Protein AF-M0CK59-F1 (afdb_monomer_lite)

Structure (mmCIF, N/CA/C/O backbone):
data_AF-M0CK59-F1
#
_entry.id   AF-M0CK59-F1
#
loop_
_atom_site.group_PDB
_atom_site.id
_atom_site.type_symbol
_atom_site.label_atom_id
_atom_site.label_alt_id
_atom_site.label_comp_id
_atom_site.label_asym_id
_atom_site.label_entity_id
_atom_site.label_seq_id
_atom_site.pdbx_PDB_ins_code
_atom_site.Cartn_x
_atom_site.Cartn_y
_atom_site.Cartn_z
_atom_site.occupancy
_atom_site.B_iso_or_equiv
_atom_site.auth_seq_id
_atom_site.auth_comp_id
_atom_site.auth_asym_id
_atom_site.auth_atom_id
_atom_site.pdbx_PDB_model_num
ATOM 1 N N . MET A 1 1 ? -15.761 -12.044 3.722 1.00 75.12 1 MET A N 1
ATOM 2 C CA . MET A 1 1 ? -14.846 -10.914 3.849 1.00 75.12 1 MET A CA 1
ATOM 3 C C . MET A 1 1 ? -13.484 -11.501 4.128 1.00 75.12 1 MET A C 1
ATOM 5 O O . MET A 1 1 ? -13.361 -12.209 5.125 1.00 75.12 1 MET A O 1
ATOM 9 N N . SER A 1 2 ? -12.548 -11.368 3.193 1.00 93.31 2 SER A N 1
ATOM 10 C CA . SER A 1 2 ? -11.149 -11.708 3.443 1.00 93.31 2 SER A CA 1
ATOM 11 C C . SER A 1 2 ? -10.501 -10.640 4.320 1.00 93.31 2 SER A C 1
ATOM 13 O O . SER A 1 2 ? -11.037 -9.544 4.490 1.00 93.31 2 SER A O 1
ATOM 15 N N . ASP A 1 3 ? -9.339 -10.958 4.878 1.00 95.62 3 ASP A N 1
ATOM 16 C CA . ASP A 1 3 ? -8.557 -10.027 5.689 1.00 95.62 3 ASP A CA 1
ATOM 17 C C . ASP A 1 3 ? -8.211 -8.744 4.920 1.00 95.62 3 ASP A C 1
ATOM 19 O O . ASP A 1 3 ? -8.227 -7.654 5.489 1.00 95.62 3 ASP A O 1
ATOM 23 N N . ARG A 1 4 ? -7.968 -8.878 3.613 1.00 95.94 4 ARG A N 1
ATOM 24 C CA . ARG A 1 4 ? -7.772 -7.772 2.672 1.00 95.94 4 ARG A CA 1
ATOM 25 C C . ARG A 1 4 ? -9.009 -6.891 2.556 1.00 95.94 4 ARG A C 1
ATOM 27 O O . ARG A 1 4 ? -8.889 -5.677 2.675 1.00 95.94 4 ARG A O 1
ATOM 34 N N . GLU A 1 5 ? -10.181 -7.487 2.337 1.00 96.06 5 GLU A N 1
ATOM 35 C CA . GLU A 1 5 ? -11.437 -6.732 2.244 1.00 96.06 5 GLU A CA 1
ATOM 36 C C . GLU A 1 5 ? -11.737 -5.988 3.555 1.00 96.06 5 GLU A C 1
ATOM 38 O O . GLU A 1 5 ? -12.138 -4.831 3.514 1.00 96.06 5 GLU A O 1
ATOM 43 N N . ALA A 1 6 ? -11.495 -6.621 4.710 1.00 96.88 6 ALA A N 1
ATOM 44 C CA . ALA A 1 6 ? -11.681 -5.996 6.021 1.00 96.88 6 ALA A CA 1
ATOM 45 C C . ALA A 1 6 ? -10.709 -4.825 6.248 1.00 96.88 6 ALA A C 1
ATOM 47 O O . ALA A 1 6 ? -11.111 -3.763 6.712 1.00 96.88 6 ALA A O 1
ATOM 48 N N . PHE A 1 7 ? -9.434 -4.985 5.879 1.00 97.69 7 PHE A N 1
ATOM 49 C CA . PHE A 1 7 ? -8.448 -3.909 5.977 1.00 97.69 7 PHE A CA 1
ATOM 50 C C . PHE A 1 7 ? -8.817 -2.701 5.104 1.00 97.69 7 PHE A C 1
ATOM 52 O O . PHE A 1 7 ? -8.818 -1.574 5.589 1.00 97.69 7 PHE A O 1
ATOM 59 N N . LEU A 1 8 ? -9.176 -2.924 3.835 1.00 97.25 8 LEU A N 1
ATOM 60 C CA . LEU A 1 8 ? -9.536 -1.845 2.903 1.00 97.25 8 LEU A CA 1
ATOM 61 C C . LEU A 1 8 ? -10.847 -1.136 3.286 1.00 97.25 8 LEU A C 1
ATOM 63 O O . LEU A 1 8 ? -11.059 0.013 2.898 1.00 97.25 8 LEU A O 1
ATOM 67 N N . ALA A 1 9 ? -11.705 -1.803 4.063 1.00 96.81 9 ALA A N 1
ATOM 68 C CA . ALA A 1 9 ? -12.907 -1.228 4.658 1.00 96.81 9 ALA A CA 1
ATOM 69 C C . ALA A 1 9 ? -12.644 -0.435 5.954 1.00 96.81 9 ALA A C 1
ATOM 71 O O . ALA A 1 9 ? -13.566 0.201 6.453 1.00 96.81 9 ALA A O 1
ATOM 72 N N . GLY A 1 10 ? -11.415 -0.447 6.487 1.00 95.25 10 GLY A N 1
ATOM 73 C CA . GLY A 1 10 ? -11.054 0.253 7.727 1.00 95.25 10 GLY A CA 1
ATOM 74 C C . GLY A 1 10 ? -11.277 -0.574 8.996 1.00 95.25 10 GLY A C 1
ATOM 75 O O . GLY A 1 10 ? -10.916 -0.143 10.081 1.00 95.25 10 GLY A O 1
ATOM 76 N N . ASP A 1 11 ? -11.766 -1.813 8.886 1.00 95.75 11 ASP A N 1
ATOM 77 C CA . ASP A 1 11 ? -12.086 -2.664 10.043 1.00 95.75 11 ASP A CA 1
ATOM 78 C C . ASP A 1 11 ? -10.838 -3.204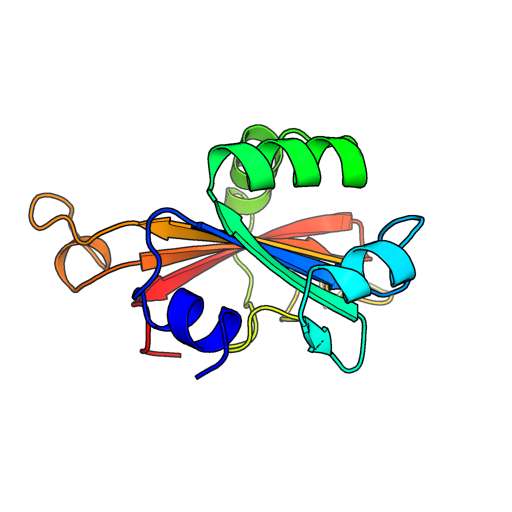 10.781 1.00 95.75 11 ASP A C 1
ATOM 80 O O . ASP A 1 11 ? -10.963 -3.929 11.772 1.00 95.75 11 ASP A O 1
ATOM 84 N N . ARG A 1 12 ? -9.627 -2.907 10.282 1.00 95.56 12 ARG A N 1
ATOM 85 C CA . ARG A 1 12 ? -8.338 -3.405 10.801 1.00 95.56 12 ARG A CA 1
ATOM 86 C C . ARG A 1 12 ? -7.268 -2.295 10.915 1.00 95.56 12 ARG A C 1
ATOM 88 O O . ARG A 1 12 ? -6.216 -2.410 10.284 1.00 95.56 12 ARG A O 1
ATOM 95 N N . PRO A 1 13 ? 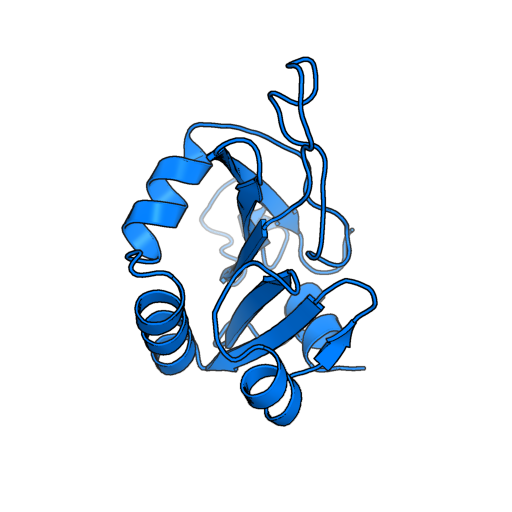-7.492 -1.227 11.710 1.00 93.81 13 PRO A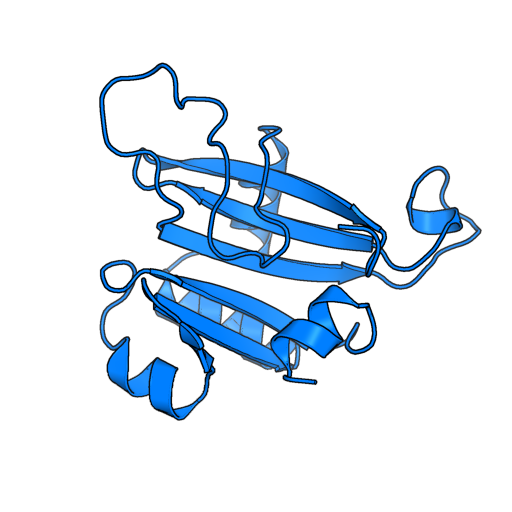 N 1
ATOM 96 C CA . PRO A 1 13 ? -6.580 -0.074 11.807 1.00 93.81 13 PRO A CA 1
ATOM 97 C C . PRO A 1 13 ? -5.223 -0.394 12.455 1.00 93.81 13 PRO A C 1
ATOM 99 O O . PRO A 1 13 ? -4.240 0.319 12.273 1.00 93.81 13 PRO A O 1
ATOM 102 N N . GLU A 1 14 ? -5.154 -1.488 13.208 1.00 95.00 14 GLU A N 1
ATOM 103 C CA . GLU A 1 14 ? -3.953 -1.967 13.902 1.00 95.00 14 GLU A CA 1
ATOM 104 C C . GLU A 1 14 ? -3.049 -2.867 13.041 1.00 95.00 14 GLU A C 1
ATOM 106 O O . GLU A 1 14 ? -1.916 -3.183 13.426 1.00 95.00 14 GLU A O 1
ATOM 111 N N . ASP A 1 15 ? -3.526 -3.257 11.860 1.00 96.75 15 ASP A N 1
ATOM 112 C CA . ASP A 1 15 ? -2.792 -4.080 10.910 1.00 96.75 15 ASP A CA 1
ATOM 113 C C . ASP A 1 15 ? -2.126 -3.238 9.816 1.00 96.75 15 ASP A C 1
ATOM 115 O O . ASP A 1 15 ? -2.419 -2.061 9.602 1.00 96.75 15 ASP A O 1
ATOM 119 N N . VAL A 1 16 ? -1.202 -3.864 9.096 1.00 96.69 16 VAL A N 1
ATOM 120 C CA . VAL A 1 16 ? -0.626 -3.335 7.860 1.00 96.69 16 VAL A CA 1
ATOM 121 C C . VAL A 1 16 ? -0.920 -4.277 6.708 1.00 96.69 16 VAL A C 1
ATOM 123 O O . VAL A 1 16 ? -0.908 -5.502 6.855 1.00 96.69 16 VAL A O 1
ATOM 126 N N . PHE A 1 17 ? -1.140 -3.681 5.545 1.00 97.50 17 PHE A N 1
ATOM 127 C CA . PHE A 1 17 ? -1.327 -4.375 4.286 1.00 97.50 17 PHE A CA 1
ATOM 128 C C . PHE A 1 17 ? -0.022 -4.390 3.499 1.00 97.50 17 PHE A C 1
ATOM 130 O O . PHE A 1 17 ? 0.679 -3.380 3.397 1.00 97.50 17 PHE A O 1
ATOM 137 N N . MET A 1 18 ? 0.287 -5.535 2.902 1.00 96.50 18 MET A N 1
ATOM 138 C CA . MET A 1 18 ? 1.409 -5.691 1.990 1.00 96.50 18 MET A CA 1
ATOM 139 C C . MET A 1 18 ? 0.984 -6.494 0.772 1.00 96.50 18 MET A C 1
ATOM 141 O O . MET A 1 18 ? 0.452 -7.588 0.919 1.00 96.50 18 MET A O 1
ATOM 145 N N . TYR A 1 19 ? 1.295 -5.997 -0.416 1.00 97.00 19 TYR A N 1
ATOM 146 C CA . TYR A 1 19 ? 1.269 -6.777 -1.646 1.00 97.00 19 TYR A CA 1
ATOM 147 C C . TYR A 1 19 ? 2.691 -6.942 -2.169 1.00 97.00 19 TYR A C 1
ATOM 149 O O . TYR A 1 19 ? 3.457 -5.980 -2.179 1.00 97.00 19 TYR A O 1
ATOM 157 N N . PHE A 1 20 ? 3.019 -8.135 -2.650 1.00 96.50 20 PHE A N 1
ATOM 158 C CA . PHE A 1 20 ? 4.260 -8.418 -3.362 1.00 96.50 20 PHE A CA 1
ATOM 159 C C . PHE A 1 20 ? 3.937 -9.100 -4.685 1.00 96.50 20 PHE A C 1
ATOM 161 O O . PHE A 1 20 ? 3.293 -10.153 -4.679 1.00 96.50 20 PHE A O 1
ATOM 168 N N . ALA A 1 21 ? 4.419 -8.534 -5.792 1.00 95.81 21 ALA A N 1
ATOM 169 C CA . ALA A 1 21 ? 4.399 -9.215 -7.078 1.00 95.81 21 ALA A CA 1
ATOM 170 C C . ALA A 1 21 ? 5.273 -10.480 -7.033 1.00 95.81 21 ALA A C 1
ATOM 172 O O . ALA A 1 21 ? 6.193 -10.596 -6.215 1.00 95.81 21 ALA A O 1
ATOM 173 N N . ASP A 1 22 ? 5.004 -11.428 -7.926 1.00 92.50 22 ASP A N 1
ATOM 174 C CA . ASP A 1 22 ? 5.655 -12.745 -7.925 1.00 92.50 22 ASP A CA 1
ATOM 175 C C . ASP A 1 22 ? 7.185 -12.723 -7.987 1.00 92.50 22 ASP A C 1
ATOM 177 O O . ASP A 1 22 ? 7.851 -13.593 -7.421 1.00 92.50 22 ASP A O 1
ATOM 181 N N . ASP A 1 23 ? 7.749 -11.728 -8.659 1.00 88.75 23 ASP A N 1
ATOM 182 C CA . ASP A 1 23 ? 9.188 -11.540 -8.815 1.00 88.75 23 ASP A CA 1
ATOM 183 C C . ASP A 1 23 ? 9.769 -10.478 -7.865 1.00 88.75 23 ASP A C 1
ATOM 185 O O . ASP A 1 23 ? 10.974 -10.207 -7.890 1.00 88.75 23 ASP A O 1
ATOM 189 N N . ALA A 1 24 ? 8.942 -9.890 -6.995 1.00 87.50 24 ALA A N 1
ATOM 190 C CA . ALA A 1 24 ? 9.340 -8.768 -6.158 1.00 87.50 24 ALA A CA 1
ATOM 191 C C . ALA A 1 24 ? 10.346 -9.162 -5.074 1.00 87.50 24 ALA A C 1
ATOM 193 O O . ALA A 1 24 ? 11.267 -8.383 -4.785 1.00 87.50 24 ALA A O 1
ATOM 194 N N . VAL A 1 25 ? 10.160 -10.353 -4.493 1.00 85.00 25 VAL A N 1
ATOM 195 C CA . VAL A 1 25 ? 10.912 -10.889 -3.351 1.00 85.00 25 VAL A CA 1
ATOM 196 C C . VAL A 1 25 ? 11.205 -12.378 -3.528 1.00 85.00 25 VAL A C 1
ATOM 198 O O . VAL A 1 25 ? 10.419 -13.140 -4.090 1.00 85.00 25 VAL A O 1
ATOM 201 N N . SER A 1 26 ? 12.340 -12.831 -2.998 1.00 80.88 26 SER A N 1
ATOM 202 C CA . SER A 1 26 ? 12.630 -14.263 -2.928 1.00 80.88 26 SER A CA 1
ATOM 203 C C . SER A 1 26 ? 11.762 -14.933 -1.860 1.00 80.88 26 SER A C 1
ATOM 205 O O . SER A 1 26 ? 11.778 -14.502 -0.710 1.00 80.88 26 SER A O 1
ATOM 207 N N . GLY A 1 27 ? 11.072 -16.022 -2.210 1.00 80.94 27 GLY A N 1
ATOM 208 C CA . GLY A 1 27 ? 10.263 -16.802 -1.262 1.00 80.94 27 GLY A CA 1
ATOM 209 C C . GLY A 1 27 ? 8.769 -16.471 -1.259 1.00 80.94 27 GLY A C 1
ATOM 210 O O . GLY A 1 27 ? 8.110 -16.683 -0.244 1.00 80.94 27 GLY A O 1
ATOM 211 N N . ILE A 1 28 ? 8.232 -15.998 -2.388 1.00 84.88 28 ILE A N 1
ATOM 212 C CA . ILE A 1 28 ? 6.802 -15.708 -2.559 1.00 84.88 28 ILE A CA 1
ATOM 213 C C . ILE A 1 28 ? 5.891 -16.888 -2.174 1.00 84.88 28 ILE A C 1
ATOM 215 O O . ILE A 1 28 ? 4.846 -16.677 -1.567 1.00 84.88 28 ILE A O 1
ATOM 219 N N . ASP A 1 29 ? 6.320 -18.130 -2.421 1.00 83.56 29 ASP A N 1
ATOM 220 C CA . ASP A 1 29 ? 5.570 -19.334 -2.035 1.00 83.56 29 ASP A CA 1
ATOM 221 C C . ASP A 1 29 ? 5.378 -19.438 -0.514 1.00 83.56 29 ASP A C 1
ATOM 223 O O . ASP A 1 29 ? 4.297 -19.772 -0.043 1.00 83.56 29 ASP A O 1
ATOM 227 N N . ALA A 1 30 ? 6.406 -19.095 0.268 1.00 84.12 30 ALA A N 1
ATOM 228 C CA . ALA A 1 30 ? 6.313 -19.106 1.727 1.00 84.12 30 ALA A CA 1
ATOM 229 C C . ALA A 1 30 ? 5.443 -17.954 2.249 1.00 84.12 30 ALA A C 1
ATOM 231 O O . ALA A 1 30 ? 4.785 -18.093 3.276 1.00 84.12 30 ALA A O 1
ATOM 232 N N . LEU A 1 31 ? 5.417 -16.817 1.545 1.00 84.31 31 LEU A N 1
ATOM 233 C CA . LEU A 1 31 ? 4.496 -15.724 1.858 1.00 84.31 31 LEU A CA 1
ATOM 234 C C . LEU A 1 31 ? 3.048 -16.117 1.552 1.00 84.31 31 LEU A C 1
ATOM 236 O O . LEU A 1 31 ? 2.158 -15.770 2.323 1.00 84.31 31 LEU A O 1
ATOM 240 N N . ALA A 1 32 ? 2.812 -16.874 0.476 1.00 85.44 32 ALA A N 1
ATOM 241 C CA . ALA A 1 32 ? 1.485 -17.358 0.105 1.00 85.44 32 ALA A CA 1
ATOM 242 C C . ALA A 1 32 ? 0.876 -18.297 1.162 1.00 85.44 32 ALA A C 1
ATOM 244 O O . ALA A 1 32 ? -0.340 -18.304 1.326 1.00 85.44 32 ALA A O 1
ATOM 245 N N . ASP A 1 33 ? 1.696 -19.033 1.920 1.00 86.50 33 ASP A N 1
ATOM 246 C CA . ASP A 1 33 ? 1.230 -19.855 3.051 1.00 86.50 33 ASP A CA 1
ATOM 247 C C . ASP A 1 33 ? 0.680 -19.011 4.221 1.00 86.50 33 ASP A C 1
ATOM 249 O O . ASP A 1 33 ? -0.087 -19.509 5.050 1.00 86.50 33 ASP A O 1
ATOM 253 N N . HIS A 1 34 ? 1.071 -17.736 4.299 1.00 85.94 34 HIS A N 1
ATOM 254 C CA . HIS A 1 34 ? 0.697 -16.788 5.352 1.00 85.94 34 HIS A CA 1
ATOM 255 C C . HIS A 1 34 ? -0.190 -15.636 4.854 1.00 85.94 34 HIS A C 1
ATOM 257 O O . HIS A 1 34 ? -0.510 -14.736 5.630 1.00 85.94 34 HIS A O 1
ATOM 263 N N . GLY A 1 35 ? -0.580 -15.657 3.580 1.00 91.25 35 GLY A N 1
ATOM 264 C CA . GLY A 1 35 ? -1.300 -14.577 2.919 1.00 91.25 35 GLY A CA 1
ATOM 265 C C . GLY A 1 35 ? -2.387 -15.071 1.969 1.00 91.25 35 GLY A C 1
ATOM 266 O O . GLY A 1 35 ? -2.697 -16.257 1.873 1.00 91.25 35 GLY A O 1
ATOM 267 N N . GLU A 1 36 ? -2.978 -14.130 1.247 1.00 94.62 36 GLU A N 1
ATOM 268 C CA . GLU A 1 36 ? -3.925 -14.374 0.168 1.00 94.62 36 GLU A CA 1
ATOM 269 C C . GLU A 1 36 ? -3.167 -14.386 -1.166 1.00 94.62 36 GLU A C 1
ATOM 271 O O . GLU A 1 36 ? -2.567 -13.388 -1.570 1.00 94.62 36 GLU A O 1
ATOM 276 N N . ARG A 1 37 ? -3.186 -15.522 -1.872 1.00 94.12 37 ARG A N 1
ATOM 277 C CA . ARG A 1 37 ? -2.650 -15.609 -3.235 1.00 94.12 37 ARG A CA 1
ATOM 278 C C . ARG A 1 37 ? -3.588 -14.886 -4.203 1.00 94.12 37 ARG A C 1
ATOM 280 O O . ARG A 1 37 ? -4.764 -15.239 -4.290 1.00 94.12 37 ARG A O 1
ATOM 287 N N . VAL A 1 38 ? -3.051 -13.937 -4.963 1.00 94.31 38 VAL A N 1
ATOM 288 C CA . VAL A 1 38 ? -3.765 -13.206 -6.021 1.00 94.31 38 VAL A CA 1
ATOM 289 C C . VAL A 1 38 ? -3.186 -13.561 -7.395 1.00 94.31 38 VAL A C 1
ATOM 291 O O . VAL A 1 38 ? -2.309 -14.420 -7.490 1.00 94.31 38 VAL A O 1
ATOM 294 N N . ALA A 1 39 ? -3.718 -12.967 -8.468 1.00 89.25 39 ALA A N 1
ATOM 295 C CA . ALA A 1 39 ? -3.332 -13.316 -9.838 1.00 89.25 39 ALA A CA 1
ATOM 296 C C . ALA A 1 39 ? -1.822 -13.156 -10.083 1.00 89.25 39 ALA A C 1
ATOM 298 O O . ALA A 1 39 ? -1.197 -14.089 -10.584 1.00 89.25 39 ALA A O 1
ATOM 299 N N . ASP A 1 40 ? -1.260 -12.024 -9.654 1.00 91.12 40 ASP A N 1
ATOM 300 C CA . ASP A 1 40 ? 0.109 -11.614 -9.992 1.00 91.12 40 ASP A CA 1
ATOM 301 C C . ASP A 1 40 ? 1.044 -11.531 -8.767 1.00 91.12 40 ASP A C 1
ATOM 303 O O . ASP A 1 40 ? 2.152 -10.998 -8.846 1.00 91.12 40 ASP A O 1
ATOM 307 N N . GLY A 1 41 ? 0.621 -12.077 -7.618 1.00 95.56 41 GLY A N 1
ATOM 308 C CA . GLY A 1 41 ? 1.395 -11.977 -6.383 1.00 95.56 41 GLY A CA 1
ATOM 309 C C . GLY A 1 41 ? 0.711 -12.519 -5.129 1.00 95.56 41 GLY A C 1
ATOM 310 O O . GLY A 1 41 ? -0.154 -13.400 -5.177 1.00 95.56 41 GLY A O 1
ATOM 311 N N . VAL A 1 42 ? 1.116 -11.991 -3.974 1.00 96.31 42 VAL A N 1
ATOM 312 C CA . VAL A 1 42 ? 0.582 -12.348 -2.649 1.00 96.31 42 VAL A CA 1
ATOM 313 C C . VAL A 1 42 ? 0.253 -11.090 -1.862 1.00 96.31 42 VAL A C 1
ATOM 315 O O . VAL A 1 42 ? 1.042 -10.148 -1.833 1.00 96.31 42 VAL A O 1
ATOM 318 N N . VAL A 1 43 ? -0.891 -11.114 -1.184 1.00 96.62 43 VAL A N 1
ATOM 319 C CA . VAL A 1 43 ? -1.311 -10.104 -0.215 1.00 96.62 43 VAL A CA 1
ATOM 320 C C . VAL A 1 43 ? -1.160 -10.646 1.204 1.00 96.62 43 VAL A C 1
ATOM 322 O O . VAL A 1 43 ? -1.556 -11.773 1.485 1.00 96.62 43 VAL A O 1
ATOM 325 N N . LEU A 1 44 ? -0.641 -9.839 2.123 1.00 95.75 44 LEU A N 1
ATOM 326 C CA . LEU A 1 44 ? -0.607 -10.123 3.554 1.00 95.75 44 LEU A CA 1
ATOM 327 C C . LEU A 1 44 ? -1.270 -8.983 4.324 1.00 95.75 44 LEU A C 1
ATOM 329 O O . LEU A 1 44 ? -1.026 -7.812 4.038 1.00 95.75 44 LEU A O 1
ATOM 333 N N . VAL A 1 45 ? -2.058 -9.340 5.335 1.00 96.50 45 VAL A N 1
ATOM 334 C CA . VAL A 1 45 ? -2.608 -8.407 6.324 1.00 96.50 45 VAL A CA 1
ATOM 335 C C . VAL A 1 45 ? -2.238 -8.936 7.698 1.00 96.50 45 VAL A C 1
ATOM 337 O O . VAL A 1 45 ? -2.665 -10.022 8.090 1.00 96.50 45 VAL A O 1
ATOM 340 N N . VAL A 1 46 ? -1.380 -8.206 8.401 1.00 95.19 46 VAL A N 1
ATOM 341 C CA . VAL A 1 46 ? -0.766 -8.665 9.653 1.00 95.19 46 VAL A CA 1
ATOM 342 C C . VAL A 1 46 ? -0.593 -7.509 10.629 1.00 95.19 46 VAL A C 1
ATOM 344 O O . VAL A 1 46 ? -0.521 -6.357 10.209 1.00 95.19 46 VAL A O 1
ATOM 347 N N . GLU A 1 47 ? -0.431 -7.836 11.911 1.00 95.19 47 GLU A N 1
ATOM 348 C CA . GLU A 1 47 ? -0.256 -6.856 12.988 1.00 95.19 47 GLU A CA 1
ATOM 349 C C . GLU A 1 47 ? 0.872 -5.866 12.667 1.00 95.19 47 GLU A C 1
ATOM 351 O O . GLU A 1 47 ? 1.958 -6.272 12.233 1.00 95.19 47 GLU A O 1
ATOM 356 N N . GLY A 1 48 ? 0.636 -4.571 12.897 1.00 91.50 48 GLY A N 1
ATOM 357 C CA . GLY A 1 48 ? 1.479 -3.494 12.381 1.00 91.50 48 GLY A CA 1
ATOM 358 C C . GLY A 1 48 ? 2.973 -3.607 12.700 1.00 91.50 48 GLY A C 1
ATOM 359 O O . GLY A 1 48 ? 3.804 -3.437 11.805 1.00 91.50 48 GLY A O 1
ATOM 360 N N . ASP A 1 49 ? 3.348 -3.938 13.937 1.00 90.44 49 ASP A N 1
ATOM 361 C CA . ASP A 1 49 ? 4.763 -4.063 14.325 1.00 90.44 49 ASP A CA 1
ATOM 362 C C . ASP A 1 49 ? 5.441 -5.280 13.676 1.00 90.44 49 ASP A C 1
ATOM 364 O O . ASP A 1 49 ? 6.577 -5.203 13.183 1.00 90.44 49 ASP A O 1
ATOM 368 N N . SER A 1 50 ? 4.723 -6.404 13.623 1.00 90.19 50 SER A N 1
ATOM 369 C CA . SER A 1 50 ? 5.193 -7.631 12.978 1.00 90.19 50 SER A CA 1
ATOM 370 C C . SER A 1 50 ? 5.304 -7.454 11.461 1.00 90.19 50 SER A C 1
ATO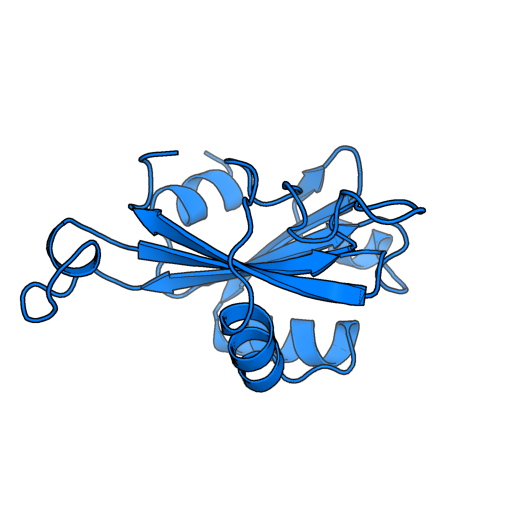M 372 O O . SER A 1 50 ? 6.311 -7.839 10.863 1.00 90.19 50 SER A O 1
ATOM 374 N N . GLY A 1 51 ? 4.318 -6.811 10.836 1.00 90.00 51 GLY A N 1
ATOM 375 C CA . GLY A 1 51 ? 4.287 -6.552 9.400 1.00 90.00 51 GLY A CA 1
ATOM 376 C C . GLY A 1 51 ? 5.356 -5.576 8.935 1.00 90.00 51 GLY A C 1
ATOM 377 O O . GLY A 1 51 ? 6.038 -5.848 7.951 1.00 90.00 51 GLY A O 1
ATOM 378 N N . ARG A 1 52 ? 5.597 -4.489 9.677 1.00 91.56 52 ARG A N 1
ATOM 379 C CA . ARG A 1 52 ? 6.703 -3.555 9.393 1.00 91.56 52 ARG A CA 1
ATOM 380 C C . ARG A 1 52 ? 8.058 -4.257 9.426 1.00 91.56 52 ARG A C 1
ATOM 382 O O . ARG A 1 52 ? 8.884 -4.056 8.538 1.00 91.56 52 ARG A O 1
ATOM 389 N N . SER A 1 53 ? 8.259 -5.120 10.421 1.00 90.50 53 SER A N 1
ATOM 390 C CA . SER A 1 53 ? 9.475 -5.928 10.538 1.00 90.50 53 SER A CA 1
ATOM 391 C C . SER A 1 53 ? 9.609 -6.915 9.372 1.00 90.50 53 SER A C 1
ATOM 393 O O . SER A 1 53 ? 10.692 -7.069 8.809 1.00 90.50 53 SER A O 1
ATOM 395 N N . ALA A 1 54 ? 8.517 -7.577 8.977 1.00 88.88 54 ALA A N 1
ATOM 396 C CA . ALA A 1 54 ? 8.499 -8.499 7.843 1.00 88.88 54 ALA A CA 1
ATOM 397 C C . ALA A 1 54 ? 8.799 -7.787 6.515 1.00 88.88 54 ALA A C 1
ATOM 399 O O . ALA A 1 54 ? 9.641 -8.260 5.753 1.00 88.88 54 ALA A O 1
ATOM 400 N N . PHE A 1 55 ? 8.188 -6.623 6.278 1.00 90.50 55 PHE A N 1
ATOM 401 C CA . PHE A 1 55 ? 8.433 -5.796 5.099 1.00 90.50 55 PHE A CA 1
ATOM 402 C C . PHE A 1 55 ? 9.909 -5.426 4.967 1.00 90.50 55 PHE A C 1
ATOM 404 O O . PHE A 1 55 ? 10.505 -5.627 3.908 1.00 90.50 55 PHE A O 1
ATOM 411 N N . GLN A 1 56 ? 10.515 -4.935 6.052 1.00 92.38 56 GLN A N 1
ATOM 412 C CA . GLN A 1 56 ? 11.922 -4.551 6.046 1.00 92.38 56 GLN A CA 1
ATOM 413 C C . GLN A 1 56 ? 12.838 -5.732 5.723 1.00 92.38 56 GLN A C 1
ATOM 415 O O . GLN A 1 56 ? 13.765 -5.588 4.933 1.00 92.38 56 GLN A O 1
ATOM 420 N N . ASN A 1 57 ? 12.562 -6.908 6.289 1.00 88.94 57 ASN A N 1
ATOM 421 C CA . ASN A 1 57 ? 13.334 -8.116 5.996 1.00 88.94 57 ASN A CA 1
ATOM 422 C C . ASN A 1 57 ? 13.153 -8.608 4.550 1.00 88.94 57 ASN A C 1
ATOM 424 O O . ASN A 1 57 ? 14.077 -9.193 3.994 1.00 88.94 57 ASN A O 1
ATOM 428 N N . ALA A 1 58 ? 11.973 -8.416 3.956 1.00 87.31 58 ALA A N 1
ATOM 429 C CA . ALA A 1 58 ? 11.668 -8.887 2.606 1.00 87.31 58 ALA A CA 1
ATOM 430 C C . ALA A 1 58 ? 12.210 -7.957 1.507 1.00 87.31 58 ALA A C 1
ATOM 432 O O . ALA A 1 58 ? 12.567 -8.423 0.426 1.00 87.31 58 ALA A O 1
ATOM 433 N N . THR A 1 59 ? 12.254 -6.650 1.771 1.00 89.00 59 THR A N 1
ATOM 434 C CA . THR A 1 59 ? 12.579 -5.615 0.772 1.00 89.00 59 THR A CA 1
ATOM 435 C C . THR A 1 59 ? 13.936 -4.949 0.982 1.00 89.00 59 THR A C 1
ATOM 437 O O . THR A 1 59 ? 14.374 -4.198 0.113 1.00 89.00 59 THR A O 1
ATOM 440 N N . ASP A 1 60 ? 14.578 -5.178 2.132 1.00 90.69 60 ASP A N 1
ATOM 441 C CA . ASP A 1 60 ? 15.724 -4.409 2.634 1.00 90.69 60 ASP A CA 1
ATOM 442 C C . ASP A 1 60 ? 15.437 -2.897 2.798 1.00 90.69 60 ASP A C 1
ATOM 444 O O . ASP A 1 60 ? 16.361 -2.086 2.913 1.00 90.69 60 ASP A O 1
ATOM 448 N N . MET A 1 61 ? 14.160 -2.490 2.838 1.00 91.81 61 MET A N 1
ATOM 449 C CA . MET A 1 61 ? 13.741 -1.090 2.963 1.00 91.81 61 MET A CA 1
ATOM 450 C C . MET A 1 61 ? 13.087 -0.803 4.313 1.00 91.81 61 MET A C 1
ATOM 452 O O . MET A 1 61 ? 12.243 -1.552 4.793 1.00 91.81 61 MET A O 1
ATOM 456 N N . ASP A 1 62 ? 13.432 0.335 4.916 1.00 94.00 62 ASP A N 1
ATOM 457 C CA . ASP A 1 62 ? 12.704 0.838 6.082 1.00 94.00 62 ASP A CA 1
ATOM 458 C C . ASP A 1 62 ? 11.301 1.315 5.649 1.00 94.00 62 ASP A C 1
ATOM 460 O O . ASP A 1 62 ? 11.215 2.202 4.791 1.00 94.00 62 ASP A O 1
ATOM 464 N N . PRO A 1 63 ? 10.204 0.783 6.230 1.00 92.50 63 PRO A N 1
ATOM 465 C CA . PRO A 1 63 ? 8.844 1.139 5.823 1.00 92.50 63 PRO A CA 1
ATOM 466 C C . PRO A 1 63 ? 8.564 2.643 5.909 1.00 92.50 63 PRO A C 1
ATOM 468 O O . PRO A 1 63 ? 7.850 3.200 5.078 1.00 92.50 63 PRO A O 1
ATOM 471 N N . MET A 1 64 ? 9.142 3.328 6.902 1.00 92.56 64 MET A N 1
ATOM 472 C CA . MET A 1 64 ? 8.891 4.751 7.117 1.00 92.56 64 MET A CA 1
ATOM 473 C C . MET A 1 64 ? 9.693 5.644 6.180 1.00 92.56 64 MET A C 1
ATOM 475 O O . MET A 1 64 ? 9.191 6.681 5.741 1.00 92.56 64 MET A O 1
ATOM 479 N N . ALA A 1 65 ? 10.921 5.257 5.850 1.00 95.44 65 ALA A N 1
ATOM 480 C CA . ALA A 1 65 ? 11.703 5.898 4.806 1.00 95.44 65 ALA A CA 1
ATOM 481 C C . ALA A 1 65 ? 11.035 5.713 3.438 1.00 95.44 65 ALA A C 1
ATOM 483 O O . ALA A 1 65 ? 10.915 6.687 2.696 1.00 95.44 65 ALA A O 1
ATOM 484 N N . PHE A 1 66 ? 10.543 4.505 3.147 1.00 96.12 66 PHE A N 1
ATOM 485 C CA . PHE A 1 66 ? 9.816 4.204 1.918 1.00 96.12 66 PHE A CA 1
ATOM 486 C C . PHE A 1 66 ? 8.534 5.036 1.796 1.00 96.12 66 PHE A C 1
ATOM 488 O O . PHE A 1 66 ? 8.365 5.743 0.806 1.00 96.12 66 PHE A O 1
ATOM 495 N N . ALA A 1 67 ? 7.690 5.061 2.834 1.00 95.19 67 ALA A N 1
ATOM 496 C CA . ALA A 1 67 ? 6.490 5.896 2.860 1.00 95.19 67 ALA A CA 1
ATOM 497 C C . ALA A 1 67 ? 6.818 7.379 2.608 1.00 95.19 67 ALA A C 1
ATOM 499 O O . ALA A 1 67 ? 6.183 8.033 1.787 1.00 95.19 67 ALA A O 1
ATOM 500 N N . LYS A 1 68 ? 7.863 7.916 3.255 1.00 95.75 68 LYS A N 1
ATOM 501 C CA . LYS A 1 68 ? 8.316 9.302 3.034 1.00 95.75 68 LYS A CA 1
ATOM 502 C C . LYS A 1 68 ? 8.779 9.573 1.609 1.00 95.75 68 LYS A C 1
ATOM 504 O O . LYS A 1 68 ? 8.528 10.662 1.107 1.00 95.75 68 LYS A O 1
ATOM 509 N N . GLN A 1 69 ? 9.470 8.622 0.990 1.00 96.00 69 GLN A N 1
ATOM 510 C CA . GLN A 1 69 ? 9.889 8.733 -0.402 1.00 96.00 69 GLN A CA 1
ATOM 511 C C . GLN A 1 69 ? 8.678 8.717 -1.339 1.00 96.00 69 GLN A C 1
ATOM 513 O O . GLN A 1 69 ? 8.581 9.569 -2.214 1.00 96.00 69 GLN A O 1
ATOM 518 N N . ALA A 1 70 ? 7.755 7.777 -1.137 1.00 97.12 70 ALA A N 1
ATOM 519 C CA . ALA A 1 70 ? 6.559 7.616 -1.952 1.00 97.12 70 ALA A CA 1
ATOM 520 C C . ALA A 1 70 ? 5.622 8.833 -1.871 1.00 97.12 70 ALA A C 1
ATOM 522 O O . ALA A 1 70 ? 5.113 9.267 -2.896 1.00 97.12 70 ALA A O 1
ATOM 523 N N . MET A 1 71 ? 5.485 9.454 -0.692 1.00 96.38 71 MET A N 1
ATOM 524 C CA . MET A 1 71 ? 4.716 10.699 -0.502 1.00 96.38 71 MET A CA 1
ATOM 525 C C . MET A 1 71 ? 5.222 11.896 -1.318 1.00 96.38 71 MET A C 1
ATOM 527 O O . MET A 1 71 ? 4.559 12.929 -1.351 1.00 96.38 71 MET A O 1
ATOM 531 N N . ALA A 1 72 ? 6.403 11.809 -1.935 1.00 96.44 72 ALA A N 1
ATOM 532 C CA . ALA A 1 72 ? 6.888 12.857 -2.824 1.00 96.44 72 ALA A CA 1
ATOM 533 C C . ALA A 1 72 ? 6.223 12.825 -4.211 1.00 96.44 72 ALA A C 1
ATOM 535 O O . ALA A 1 72 ? 6.334 13.815 -4.933 1.00 96.44 72 ALA A O 1
ATOM 536 N N . ASN A 1 73 ? 5.561 11.720 -4.577 1.00 97.12 73 ASN A N 1
ATOM 537 C CA . ASN A 1 73 ? 4.928 11.539 -5.878 1.00 97.12 73 ASN A CA 1
ATOM 538 C C . ASN A 1 73 ? 3.481 11.061 -5.703 1.00 97.12 73 ASN A C 1
ATOM 540 O O . ASN A 1 73 ? 3.229 10.010 -5.109 1.00 97.12 73 ASN A O 1
ATOM 544 N N . ASP A 1 74 ? 2.541 11.815 -6.264 1.00 96.19 74 ASP A N 1
ATOM 545 C CA . ASP A 1 74 ? 1.134 11.424 -6.316 1.00 96.19 74 ASP A CA 1
ATOM 546 C C . ASP A 1 74 ? 0.922 10.471 -7.500 1.00 96.19 74 ASP A C 1
ATOM 548 O O . ASP A 1 74 ? 1.278 10.797 -8.633 1.00 96.19 74 ASP A O 1
ATOM 552 N N . GLY A 1 75 ? 0.352 9.297 -7.238 1.00 96.31 75 GLY A N 1
ATOM 553 C CA . GLY A 1 75 ? -0.070 8.341 -8.264 1.00 96.31 75 GLY A CA 1
ATOM 554 C C . GLY A 1 75 ? -1.447 7.772 -7.941 1.00 96.31 75 GLY A C 1
ATOM 555 O O . GLY A 1 75 ? -2.065 8.166 -6.953 1.00 96.31 75 GLY A O 1
ATOM 556 N N . GLU A 1 76 ? -1.921 6.836 -8.759 1.00 97.69 76 GLU A N 1
ATOM 557 C CA . GLU A 1 76 ? -3.171 6.117 -8.490 1.00 97.69 76 GLU A CA 1
ATOM 558 C C . GLU A 1 76 ? -2.849 4.675 -8.100 1.00 97.69 76 GLU A C 1
ATOM 560 O O . GLU A 1 76 ? -1.971 4.043 -8.681 1.00 97.69 76 GLU A O 1
ATOM 565 N N . ILE A 1 77 ? -3.550 4.152 -7.107 1.00 97.94 77 ILE A N 1
ATOM 566 C CA . ILE A 1 77 ? -3.449 2.793 -6.583 1.00 97.94 77 ILE A CA 1
ATOM 567 C C . ILE A 1 77 ? -4.797 2.125 -6.821 1.00 97.94 77 ILE A C 1
ATOM 569 O O . ILE A 1 77 ? -5.835 2.718 -6.549 1.00 97.94 77 ILE A O 1
ATOM 573 N N . ASP A 1 78 ? -4.822 0.902 -7.333 1.00 97.12 78 ASP A N 1
ATOM 574 C CA . ASP A 1 78 ? -6.087 0.215 -7.599 1.00 97.12 78 ASP A CA 1
ATOM 575 C C . ASP A 1 78 ? -6.893 -0.003 -6.307 1.00 97.12 78 ASP A C 1
ATOM 577 O O . ASP A 1 78 ? -6.331 -0.106 -5.216 1.00 97.12 78 ASP A O 1
ATOM 581 N N . ALA A 1 79 ? -8.224 -0.101 -6.420 1.00 95.50 79 ALA A N 1
ATOM 582 C CA . ALA A 1 79 ? -9.139 -0.268 -5.277 1.00 95.50 79 ALA A CA 1
ATOM 583 C C . ALA A 1 79 ? -8.787 -1.466 -4.383 1.00 95.50 79 ALA A C 1
ATOM 585 O O . ALA A 1 79 ? -9.074 -1.495 -3.191 1.00 95.50 79 ALA A O 1
ATOM 586 N N . ASP A 1 80 ? -8.147 -2.462 -4.982 1.00 95.38 80 ASP A N 1
ATOM 587 C CA . ASP A 1 80 ? -7.784 -3.710 -4.349 1.00 95.38 80 ASP A CA 1
ATOM 588 C C . ASP A 1 80 ? -6.342 -3.689 -3.7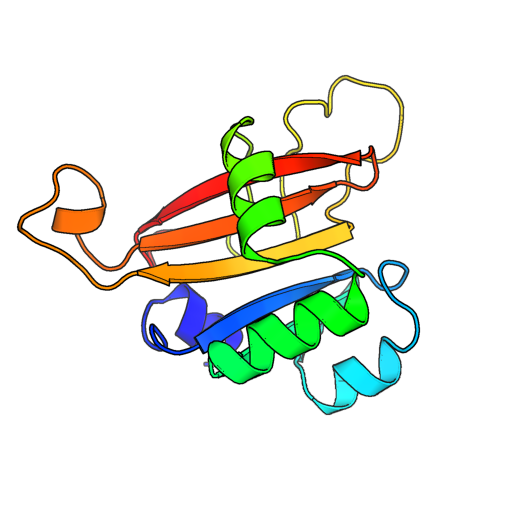78 1.00 95.38 80 ASP A C 1
ATOM 590 O O . ASP A 1 80 ? -5.899 -4.669 -3.171 1.00 95.38 80 ASP A O 1
ATOM 594 N N . ALA A 1 81 ? -5.631 -2.568 -3.946 1.00 96.81 81 ALA A N 1
ATOM 595 C CA . ALA A 1 81 ? -4.262 -2.302 -3.512 1.00 96.81 81 ALA A CA 1
ATOM 596 C C . ALA A 1 81 ? -3.198 -3.283 -4.049 1.00 96.81 81 ALA A C 1
ATOM 598 O O . ALA A 1 81 ? -2.193 -3.532 -3.383 1.00 96.81 81 ALA A O 1
ATOM 599 N N . THR A 1 82 ? -3.390 -3.836 -5.254 1.00 96.56 82 THR A N 1
ATOM 600 C CA . THR A 1 82 ? -2.405 -4.731 -5.908 1.00 96.56 82 THR A CA 1
ATOM 601 C C . THR A 1 82 ? -1.789 -4.176 -7.193 1.00 96.56 82 THR A C 1
ATOM 603 O O . THR A 1 82 ? -0.963 -4.834 -7.822 1.00 96.56 82 THR A O 1
ATOM 606 N N . GLY A 1 83 ? -2.136 -2.943 -7.555 1.00 95.81 83 GLY A N 1
ATOM 607 C CA . GLY A 1 83 ? -1.711 -2.290 -8.787 1.00 95.81 83 GLY A CA 1
ATOM 608 C C . GLY A 1 83 ? -1.942 -0.784 -8.740 1.00 95.81 83 GLY A C 1
ATOM 609 O O . GLY A 1 83 ? -2.162 -0.211 -7.668 1.00 95.81 83 GLY A O 1
ATOM 610 N N . GLY A 1 84 ? -1.870 -0.138 -9.899 1.00 95.44 84 GLY A N 1
ATOM 611 C CA . GLY A 1 84 ? -2.180 1.276 -10.033 1.00 95.44 84 GLY A CA 1
ATOM 612 C C . GLY A 1 84 ? -1.580 1.932 -11.273 1.00 95.44 84 GLY A C 1
ATOM 613 O O . GLY A 1 84 ? -1.005 1.274 -12.139 1.00 95.44 84 GLY A O 1
ATOM 614 N N . VAL A 1 85 ? -1.690 3.258 -11.333 1.00 97.19 85 VAL A N 1
ATOM 615 C CA . VAL A 1 85 ? -1.114 4.094 -12.389 1.00 97.19 85 VAL A CA 1
ATOM 616 C C . VAL A 1 85 ? 0.103 4.825 -11.836 1.00 97.19 85 VAL A C 1
ATOM 618 O O . VAL A 1 85 ? -0.009 5.769 -11.051 1.00 97.19 85 VAL A O 1
ATOM 621 N N . CYS A 1 86 ? 1.283 4.383 -12.275 1.00 97.62 86 CYS A N 1
ATOM 622 C CA . CYS A 1 86 ? 2.542 5.058 -11.986 1.00 97.62 86 CYS A CA 1
ATOM 623 C C . CYS A 1 86 ? 2.533 6.481 -12.584 1.00 97.62 86 CYS A C 1
ATOM 625 O O . CYS A 1 86 ? 2.189 6.636 -13.762 1.00 97.62 86 CYS A O 1
ATOM 627 N N . PRO A 1 87 ? 2.962 7.517 -11.839 1.00 97.06 87 PRO A N 1
ATOM 628 C CA . PRO A 1 87 ? 3.037 8.881 -12.367 1.00 97.06 87 PRO A CA 1
ATOM 629 C C . PRO A 1 87 ? 4.031 9.032 -13.527 1.00 97.06 87 PRO A C 1
ATOM 631 O O . PRO A 1 87 ? 3.851 9.900 -14.374 1.00 97.06 87 PRO A O 1
ATOM 634 N N . ASP A 1 88 ? 5.027 8.147 -13.610 1.00 96.31 88 ASP A N 1
ATOM 635 C CA . ASP A 1 88 ? 6.006 8.113 -14.701 1.00 96.31 88 ASP A CA 1
ATOM 636 C C . ASP A 1 88 ? 5.612 7.122 -15.812 1.00 96.31 88 ASP A C 1
ATOM 638 O O . ASP A 1 88 ? 6.450 6.730 -16.619 1.00 96.31 88 ASP A O 1
ATOM 642 N N . SER A 1 89 ? 4.344 6.697 -15.880 1.00 93.00 89 SER A N 1
ATOM 643 C CA . SER A 1 89 ? 3.864 5.689 -16.846 1.00 93.00 89 SER A CA 1
ATOM 644 C C . SER A 1 89 ? 4.015 6.076 -18.323 1.00 93.00 89 SER A C 1
ATOM 646 O O . SER A 1 89 ? 3.973 5.201 -19.189 1.00 93.00 89 SER A O 1
ATOM 648 N N . ASP A 1 90 ? 4.239 7.358 -18.617 1.00 91.88 90 ASP A N 1
ATOM 649 C CA . ASP A 1 90 ? 4.581 7.845 -19.957 1.00 91.88 90 ASP A CA 1
ATOM 650 C C . ASP A 1 90 ? 6.026 7.489 -20.382 1.00 91.88 90 ASP A C 1
ATOM 652 O O . ASP A 1 90 ? 6.371 7.598 -21.563 1.00 91.88 90 ASP A O 1
ATOM 656 N N . GLU A 1 91 ? 6.887 7.071 -19.447 1.00 90.25 91 GLU A N 1
ATOM 657 C CA . GLU A 1 91 ? 8.252 6.620 -19.731 1.00 90.25 91 GLU A CA 1
ATOM 658 C C . GLU A 1 91 ? 8.298 5.179 -20.269 1.00 90.25 91 GLU A C 1
ATOM 660 O O . GLU A 1 91 ? 7.444 4.341 -19.977 1.00 90.25 91 GLU A O 1
ATOM 665 N N . GLU A 1 92 ? 9.331 4.850 -21.051 1.00 88.81 92 GLU A N 1
ATOM 666 C CA . GLU A 1 92 ? 9.486 3.518 -21.645 1.00 88.81 92 GLU A CA 1
ATOM 667 C C . GLU A 1 92 ? 9.788 2.440 -20.588 1.00 88.81 92 GLU A C 1
ATOM 669 O O . GLU A 1 92 ? 10.784 2.516 -19.872 1.00 88.81 92 GLU A O 1
ATOM 674 N N . GLY A 1 93 ? 8.989 1.370 -20.559 1.00 89.44 93 GLY A N 1
ATOM 675 C CA . GLY A 1 93 ? 9.211 0.208 -19.695 1.00 89.44 93 GLY A CA 1
ATOM 676 C C . GLY A 1 93 ? 7.918 -0.311 -19.061 1.00 89.44 93 GLY A C 1
ATOM 677 O O . GLY A 1 93 ? 6.854 0.260 -19.292 1.00 89.44 93 GLY A O 1
ATOM 678 N N . PRO A 1 94 ? 7.981 -1.420 -18.304 1.00 92.69 94 PRO A N 1
ATOM 679 C CA . PRO A 1 94 ? 6.857 -1.868 -17.492 1.00 92.69 94 PRO A CA 1
ATOM 680 C C . PRO A 1 94 ? 6.672 -0.945 -16.281 1.00 92.69 94 PRO A C 1
ATOM 682 O O . PRO A 1 94 ? 7.648 -0.589 -15.609 1.00 92.69 94 PRO A O 1
ATOM 685 N N . HIS A 1 95 ? 5.417 -0.612 -15.985 1.00 95.81 95 HIS A N 1
ATOM 686 C CA . HIS A 1 95 ? 5.015 0.231 -14.854 1.00 95.81 95 HIS A CA 1
ATOM 687 C C . HIS A 1 95 ? 4.036 -0.500 -13.935 1.00 95.81 95 HIS A C 1
ATOM 689 O O . HIS A 1 95 ? 3.002 0.036 -13.547 1.00 95.81 95 HIS A O 1
ATOM 695 N N . ASP A 1 96 ? 4.364 -1.748 -13.619 1.00 95.50 96 ASP A N 1
ATOM 696 C CA . ASP A 1 96 ? 3.564 -2.590 -12.743 1.00 95.50 96 ASP A CA 1
ATOM 697 C C . ASP A 1 96 ? 3.955 -2.349 -11.276 1.00 95.50 96 ASP A C 1
ATOM 699 O O . ASP A 1 96 ? 5.102 -2.010 -10.948 1.00 95.50 96 ASP A O 1
ATOM 703 N N . ALA A 1 97 ? 3.005 -2.531 -10.359 1.00 96.69 97 ALA A N 1
ATOM 704 C CA . ALA A 1 97 ? 3.294 -2.470 -8.933 1.00 96.69 97 ALA A CA 1
ATOM 705 C C . ALA A 1 97 ? 4.185 -3.656 -8.541 1.00 96.69 97 ALA A C 1
ATOM 707 O O . ALA A 1 97 ? 3.759 -4.808 -8.566 1.00 96.69 97 ALA A O 1
ATOM 708 N N . ARG A 1 98 ? 5.427 -3.381 -8.136 1.00 96.00 98 ARG A N 1
ATOM 709 C CA . ARG A 1 98 ? 6.340 -4.409 -7.626 1.00 96.00 98 ARG A CA 1
ATOM 710 C C . ARG A 1 98 ? 5.949 -4.817 -6.208 1.00 96.00 98 ARG A C 1
ATOM 712 O O . ARG A 1 98 ? 5.920 -5.998 -5.882 1.00 96.00 98 ARG A O 1
ATOM 719 N N . PHE A 1 99 ? 5.655 -3.846 -5.353 1.00 96.38 99 PHE A N 1
ATOM 720 C CA . PHE A 1 99 ? 5.032 -4.094 -4.057 1.00 96.38 99 PHE A CA 1
ATOM 721 C C . PHE A 1 99 ? 4.222 -2.881 -3.606 1.00 96.38 99 PHE A C 1
ATOM 723 O O . PHE A 1 99 ? 4.540 -1.747 -3.973 1.00 96.38 99 PHE A O 1
ATOM 730 N N . VAL A 1 100 ? 3.203 -3.134 -2.786 1.00 97.81 100 VAL A N 1
ATOM 731 C CA . VAL A 1 100 ? 2.402 -2.106 -2.112 1.00 97.81 100 VAL A CA 1
ATOM 732 C C . VAL A 1 100 ? 2.544 -2.289 -0.607 1.00 97.81 100 VAL A C 1
ATOM 734 O O . VAL A 1 100 ? 2.497 -3.411 -0.113 1.00 97.81 100 VAL A O 1
ATOM 737 N N . PHE A 1 101 ? 2.715 -1.194 0.122 1.00 97.69 101 PHE A N 1
ATOM 738 C CA . PHE A 1 101 ? 2.659 -1.150 1.580 1.00 97.69 101 PHE A CA 1
ATOM 739 C C . PHE A 1 101 ? 1.553 -0.184 1.990 1.00 97.69 101 PHE A C 1
ATOM 741 O O . PHE A 1 101 ? 1.506 0.927 1.464 1.00 97.69 101 PHE A O 1
ATOM 748 N N . ALA A 1 102 ? 0.681 -0.579 2.913 1.00 97.88 102 ALA A N 1
ATOM 749 C CA . ALA A 1 102 ? -0.417 0.266 3.360 1.00 97.88 102 ALA A CA 1
ATOM 750 C C . ALA A 1 102 ? -0.687 0.151 4.863 1.00 97.88 102 ALA A C 1
ATOM 752 O O . ALA A 1 102 ? -0.452 -0.891 5.477 1.00 97.88 102 ALA A O 1
ATOM 753 N N . PHE A 1 103 ? -1.221 1.221 5.445 1.00 96.31 103 PHE A N 1
ATOM 754 C CA . PHE A 1 103 ? -1.796 1.230 6.789 1.00 96.31 103 PHE A CA 1
ATOM 755 C C . PHE A 1 103 ? -3.112 2.012 6.787 1.00 96.31 103 PHE A C 1
ATOM 757 O O . PHE A 1 103 ? -3.316 2.887 5.945 1.00 96.31 103 PHE A O 1
ATOM 764 N N . ALA A 1 104 ? -3.994 1.679 7.721 1.00 95.88 104 ALA A N 1
ATOM 765 C CA . ALA A 1 104 ? -5.211 2.430 7.976 1.00 95.88 104 ALA A CA 1
ATOM 766 C C . ALA A 1 104 ? -4.973 3.376 9.162 1.00 95.88 104 ALA A C 1
ATOM 768 O O . ALA A 1 104 ? -4.348 3.002 10.154 1.00 95.88 104 ALA A O 1
ATOM 769 N N . GLU A 1 105 ? -5.417 4.619 9.033 1.00 94.69 105 GLU A N 1
ATOM 770 C CA . GLU A 1 105 ? -5.383 5.623 10.092 1.00 94.69 105 GLU A CA 1
ATOM 771 C C . GLU A 1 105 ? -6.813 5.881 10.563 1.00 94.69 105 GLU A C 1
ATOM 773 O O . GLU A 1 105 ? -7.676 6.195 9.743 1.00 94.69 105 GLU A O 1
ATOM 778 N N . GLU A 1 106 ? -7.060 5.720 11.867 1.00 94.56 106 GLU A N 1
ATOM 779 C CA . GLU A 1 106 ? -8.379 5.956 12.462 1.00 94.56 106 GLU A CA 1
ATOM 780 C C . GLU A 1 106 ? -8.830 7.408 12.256 1.00 94.56 106 GLU A C 1
ATOM 782 O O . GLU A 1 106 ? -8.015 8.340 12.282 1.00 94.56 106 GLU A O 1
ATOM 787 N N . GLN A 1 107 ? -10.142 7.600 12.106 1.00 94.38 107 GLN A N 1
ATOM 788 C CA . GLN A 1 107 ? -10.757 8.918 12.009 1.00 94.38 107 GLN A CA 1
ATOM 789 C C . GLN A 1 107 ? -10.271 9.844 13.134 1.00 94.38 107 GLN A C 1
ATOM 791 O O . GLN A 1 107 ? -10.301 9.518 14.324 1.00 94.38 107 GLN A O 1
ATOM 796 N N . ASN A 1 108 ? -9.901 11.060 12.750 1.00 92.69 108 ASN A N 1
ATOM 797 C CA . ASN A 1 108 ? -9.527 12.127 13.654 1.00 92.69 108 ASN A CA 1
ATOM 798 C C . ASN A 1 108 ? -10.286 13.416 13.312 1.00 92.69 108 ASN A C 1
ATOM 800 O O . ASN A 1 108 ? -9.892 14.174 12.425 1.00 92.69 108 ASN A O 1
ATOM 804 N N . GLU A 1 109 ? -11.344 13.696 14.080 1.00 92.56 109 GLU A N 1
ATOM 805 C CA . GLU A 1 109 ? -12.189 14.891 13.915 1.00 92.56 109 GLU A CA 1
ATOM 806 C C . GLU A 1 109 ? -11.432 16.220 14.127 1.00 92.56 109 GLU A C 1
ATOM 808 O O . GLU A 1 109 ? -11.914 17.288 13.746 1.00 92.56 109 GLU A O 1
ATOM 813 N N . GLU A 1 110 ? -10.237 16.186 14.729 1.00 93.00 110 GLU A N 1
ATOM 814 C CA . GLU A 1 110 ? -9.399 17.374 14.929 1.00 93.00 110 GLU A CA 1
ATOM 815 C C . GLU A 1 110 ? -8.556 17.728 13.690 1.00 93.00 110 GLU A C 1
ATOM 817 O O . GLU A 1 110 ? -7.972 18.816 13.634 1.00 93.00 110 GLU A O 1
ATOM 822 N N . VAL A 1 111 ? -8.477 16.835 12.697 1.00 93.06 111 VAL A N 1
ATOM 823 C CA . VAL A 1 111 ? -7.662 16.998 11.487 1.00 93.06 111 VAL A CA 1
ATOM 824 C C . VAL A 1 111 ? -8.561 17.257 10.280 1.00 93.06 111 VAL A C 1
ATOM 826 O O . VAL A 1 111 ? -9.436 16.467 9.952 1.00 93.06 111 VAL A O 1
ATOM 829 N N . GLU A 1 112 ? -8.331 18.366 9.574 1.00 89.00 112 GLU A N 1
ATOM 830 C CA . GLU A 1 112 ? -9.106 18.710 8.375 1.00 89.00 112 GLU A CA 1
ATOM 831 C C . GLU A 1 112 ? -8.887 17.716 7.212 1.00 89.00 112 GLU A C 1
ATOM 833 O O . GLU A 1 112 ? -7.824 17.107 7.063 1.00 89.00 112 GLU A O 1
ATOM 838 N N . GLY A 1 113 ? -9.881 17.613 6.324 1.00 92.31 113 GLY A N 1
ATOM 839 C CA . GLY A 1 113 ? -9.860 16.729 5.154 1.00 92.31 113 GLY A CA 1
ATOM 840 C C . GLY A 1 113 ? -10.380 15.325 5.465 1.00 92.31 113 GLY A C 1
ATOM 841 O O . GLY A 1 113 ? -11.210 15.165 6.356 1.00 92.31 113 GLY A O 1
ATOM 842 N N . LEU A 1 114 ? -9.868 14.321 4.739 1.00 92.94 114 LEU A N 1
ATOM 843 C CA . LEU A 1 114 ? -10.339 12.927 4.810 1.00 92.94 114 LEU A CA 1
ATOM 844 C C . LEU A 1 114 ? -10.366 12.380 6.247 1.00 92.94 114 LEU A C 1
ATOM 846 O O . LEU A 1 114 ? -11.288 11.667 6.613 1.00 92.94 114 LEU A O 1
ATOM 850 N N . TYR A 1 115 ? -9.404 12.777 7.081 1.00 93.38 115 TYR A N 1
ATOM 851 C CA . TYR A 1 115 ? -9.289 12.312 8.466 1.00 93.38 115 TYR A CA 1
ATOM 852 C C . TYR A 1 115 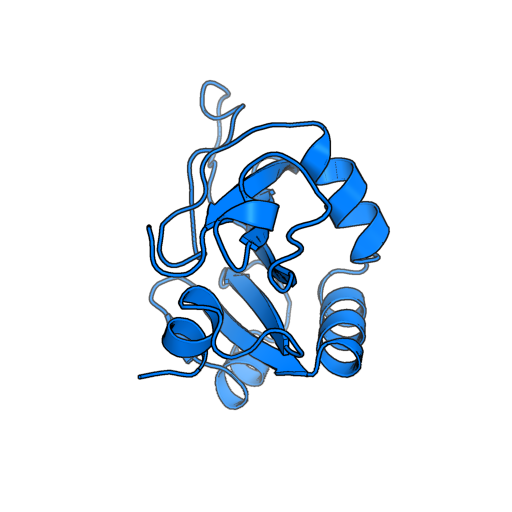? -10.493 12.672 9.342 1.00 93.38 115 TYR A C 1
ATOM 854 O O . TYR A 1 115 ? -10.787 11.948 10.284 1.00 93.38 115 TYR A O 1
ATOM 862 N N . ASN A 1 116 ? -11.215 13.755 9.042 1.00 94.31 116 ASN A N 1
ATOM 863 C CA . ASN A 1 116 ? -12.443 14.102 9.760 1.00 94.31 116 ASN A CA 1
ATOM 864 C C . ASN A 1 116 ? -13.670 13.348 9.217 1.00 94.31 116 ASN A C 1
ATOM 866 O O . ASN A 1 116 ? -14.711 13.318 9.866 1.00 94.31 116 ASN A O 1
ATOM 870 N N . GLU A 1 117 ? -13.584 12.754 8.029 1.00 93.25 117 GLU A N 1
ATOM 871 C CA . GLU A 1 117 ? -14.714 12.101 7.359 1.00 93.25 117 GLU A CA 1
ATOM 872 C C . GLU A 1 117 ? -14.808 10.603 7.688 1.00 93.25 117 GLU A C 1
ATOM 874 O O . GLU A 1 117 ? -15.912 10.059 7.709 1.00 93.25 117 GLU A O 1
ATOM 879 N N . GLY A 1 118 ? -13.684 9.956 8.002 1.00 95.12 118 GLY A N 1
ATOM 880 C CA . GLY A 1 118 ? -13.619 8.552 8.397 1.00 95.12 118 GLY A CA 1
ATOM 881 C C . GLY A 1 118 ? -12.180 8.048 8.472 1.00 95.12 118 GLY A C 1
ATOM 882 O O . GLY A 1 118 ? -11.234 8.838 8.426 1.00 95.12 118 GLY A O 1
ATOM 883 N N . ASP A 1 119 ? -12.029 6.730 8.570 1.00 96.75 119 ASP A N 1
ATOM 884 C CA . ASP A 1 119 ? -10.719 6.084 8.526 1.00 96.75 119 ASP A CA 1
ATOM 885 C C . ASP A 1 119 ? -10.081 6.276 7.146 1.00 96.75 119 ASP A C 1
ATOM 887 O O . ASP A 1 119 ? -10.754 6.238 6.110 1.00 96.75 119 ASP A O 1
ATOM 891 N N . VAL A 1 120 ? -8.768 6.487 7.118 1.00 97.50 120 VAL A N 1
ATOM 892 C CA . VAL A 1 120 ? -8.020 6.796 5.896 1.00 97.50 120 VAL A CA 1
ATOM 893 C C . VAL A 1 120 ? -7.041 5.674 5.594 1.00 97.50 120 VAL A C 1
ATOM 895 O O . VAL A 1 120 ? -6.176 5.355 6.407 1.00 97.50 120 VAL A O 1
ATOM 898 N N . ILE A 1 121 ? -7.121 5.111 4.390 1.00 98.12 121 ILE A N 1
ATOM 899 C CA . ILE A 1 121 ? -6.098 4.198 3.886 1.00 98.12 121 ILE A CA 1
ATOM 900 C C . ILE A 1 121 ? -4.953 5.023 3.316 1.00 98.12 121 ILE A C 1
ATOM 902 O O . ILE A 1 121 ? -5.140 5.850 2.424 1.00 98.12 121 ILE A O 1
ATOM 906 N N . HIS A 1 122 ? -3.757 4.769 3.828 1.00 97.69 122 HIS A N 1
ATOM 907 C CA . HIS A 1 122 ? -2.498 5.283 3.320 1.00 97.69 122 HIS A CA 1
ATOM 908 C C . HIS A 1 122 ? -1.762 4.168 2.596 1.00 97.69 122 HIS A C 1
ATOM 910 O O . HIS A 1 122 ? -1.324 3.223 3.250 1.00 97.69 122 HIS A O 1
ATOM 916 N N . ALA A 1 123 ? -1.588 4.280 1.279 1.00 98.25 123 ALA A N 1
ATOM 917 C CA . ALA A 1 123 ? -0.897 3.266 0.493 1.00 98.25 123 ALA A CA 1
ATOM 918 C C . ALA A 1 123 ? 0.281 3.842 -0.300 1.00 98.25 123 ALA A C 1
ATOM 920 O O . ALA A 1 123 ? 0.271 4.983 -0.768 1.00 98.25 123 ALA A O 1
ATOM 921 N N . TYR A 1 124 ? 1.313 3.016 -0.437 1.00 98.44 124 TYR A N 1
ATOM 922 C CA . TYR A 1 124 ? 2.593 3.355 -1.043 1.00 98.44 124 TYR A CA 1
ATOM 923 C C . TYR A 1 124 ? 3.012 2.235 -1.980 1.00 98.44 124 TYR A C 1
ATOM 925 O O . TYR A 1 124 ? 3.057 1.075 -1.572 1.00 98.44 124 TYR A O 1
ATOM 933 N N . VAL A 1 125 ? 3.365 2.578 -3.211 1.00 98.31 125 VAL A N 1
ATOM 934 C CA . VAL A 1 125 ? 3.750 1.613 -4.239 1.00 98.31 125 VAL A CA 1
ATOM 935 C C . VAL A 1 125 ? 5.194 1.827 -4.633 1.00 98.31 125 VAL A C 1
ATOM 937 O O . VAL A 1 125 ? 5.633 2.957 -4.835 1.00 98.31 125 VAL A O 1
ATOM 940 N N . GLN A 1 126 ? 5.931 0.729 -4.765 1.00 97.69 126 GLN A N 1
ATOM 941 C CA . GLN A 1 126 ? 7.178 0.699 -5.509 1.00 97.69 126 GLN A CA 1
ATOM 942 C C . GLN A 1 126 ? 6.873 0.144 -6.896 1.00 97.69 126 GLN A C 1
ATOM 944 O O . GLN A 1 126 ? 6.519 -1.025 -7.035 1.00 97.69 126 GLN A O 1
ATOM 949 N N . CYS A 1 127 ? 7.024 0.972 -7.922 1.00 97.69 127 CYS A N 1
ATOM 950 C CA . CYS A 1 127 ? 6.855 0.570 -9.312 1.00 97.69 127 CYS A CA 1
ATOM 951 C C . CYS A 1 127 ? 8.071 -0.226 -9.809 1.00 97.69 127 CYS A C 1
ATOM 953 O O . CYS A 1 127 ? 9.199 -0.009 -9.342 1.00 97.69 127 CYS A O 1
ATOM 955 N N . THR A 1 128 ? 7.871 -1.099 -10.799 1.00 96.25 128 THR A N 1
ATOM 956 C CA . THR A 1 128 ? 8.945 -1.797 -11.525 1.00 96.25 128 THR A CA 1
ATOM 957 C C . THR A 1 128 ? 9.914 -0.853 -12.235 1.00 96.25 128 THR A C 1
ATOM 959 O O . THR A 1 128 ? 11.086 -1.200 -12.384 1.00 96.25 128 THR A O 1
ATOM 962 N N . CYS A 1 129 ? 9.479 0.353 -12.617 1.00 95.75 129 CYS A N 1
ATOM 963 C CA . CYS A 1 129 ? 10.356 1.378 -13.197 1.00 95.75 129 CYS A CA 1
ATOM 964 C C . CYS A 1 129 ? 11.294 2.038 -12.163 1.00 95.75 129 CYS A C 1
ATOM 966 O O . CYS A 1 129 ? 12.245 2.722 -12.533 1.00 95.75 129 CYS A O 1
ATOM 968 N N . GLY A 1 130 ? 11.064 1.804 -10.865 1.00 94.69 130 GLY A N 1
ATOM 969 C CA . GLY A 1 130 ? 11.837 2.381 -9.762 1.00 94.69 130 GLY A CA 1
ATOM 970 C C . GLY A 1 130 ? 11.156 3.562 -9.068 1.00 94.69 130 GLY A C 1
ATOM 971 O O . GLY A 1 130 ? 11.551 3.907 -7.951 1.00 94.69 130 GLY A O 1
ATOM 972 N N . THR A 1 131 ? 10.099 4.128 -9.649 1.00 97.12 131 THR A N 1
ATOM 973 C CA . THR A 1 131 ? 9.331 5.212 -9.026 1.00 97.12 131 THR A CA 1
ATOM 974 C C . THR A 1 131 ? 8.544 4.707 -7.825 1.00 97.12 131 THR A C 1
ATOM 976 O O . THR A 1 131 ? 7.873 3.678 -7.887 1.00 97.12 131 THR A O 1
ATOM 979 N N . ALA A 1 132 ? 8.640 5.441 -6.718 1.00 98.06 132 ALA A N 1
ATOM 980 C CA . ALA A 1 132 ? 7.806 5.234 -5.544 1.00 98.06 132 ALA A CA 1
ATOM 981 C C . ALA A 1 132 ? 6.739 6.327 -5.503 1.00 98.06 132 ALA A C 1
ATOM 983 O O . ALA A 1 132 ? 7.084 7.504 -5.618 1.00 98.06 132 ALA A O 1
ATOM 984 N N . TYR A 1 133 ? 5.477 5.951 -5.334 1.00 98.56 133 TYR A N 1
ATOM 985 C CA . TYR A 1 133 ? 4.350 6.883 -5.323 1.00 98.56 133 TYR A CA 1
ATOM 986 C C . TYR A 1 133 ? 3.323 6.488 -4.271 1.00 98.56 133 TYR A C 1
ATOM 988 O O . TYR A 1 133 ? 3.336 5.365 -3.760 1.00 98.56 133 TYR A O 1
ATOM 996 N N . SER A 1 134 ? 2.456 7.427 -3.914 1.00 98.31 134 SER A N 1
ATOM 997 C CA . SER A 1 134 ? 1.452 7.221 -2.878 1.00 98.31 134 SER A CA 1
ATOM 998 C C . SER A 1 134 ? 0.079 7.705 -3.300 1.00 98.31 134 SER A C 1
ATOM 1000 O O . SER A 1 134 ? -0.042 8.618 -4.114 1.00 98.31 134 SER A O 1
ATOM 1002 N N . GLU A 1 135 ? -0.933 7.125 -2.672 1.00 98.12 135 GLU A N 1
ATOM 1003 C CA . GLU A 1 135 ? -2.295 7.636 -2.676 1.00 98.12 135 GLU A CA 1
ATOM 1004 C C . GLU A 1 135 ? -2.891 7.440 -1.278 1.00 98.12 135 GLU A C 1
ATOM 1006 O O . GLU A 1 135 ? -2.497 6.538 -0.529 1.00 98.12 135 GLU A O 1
ATOM 1011 N N . LYS A 1 136 ? -3.848 8.297 -0.920 1.00 96.88 136 LYS A N 1
ATOM 1012 C CA . LYS A 1 136 ? -4.678 8.118 0.267 1.00 96.88 136 LYS A CA 1
ATOM 1013 C C . LYS A 1 136 ? -6.145 8.355 -0.051 1.00 96.88 136 LYS A C 1
ATOM 1015 O O . LYS A 1 136 ? -6.470 9.257 -0.823 1.00 96.88 136 LYS A O 1
ATOM 1020 N N . TRP A 1 137 ? -7.016 7.571 0.565 1.00 97.69 137 TRP A N 1
ATOM 1021 C CA . TRP A 1 137 ? -8.462 7.629 0.348 1.00 97.69 137 TRP A CA 1
ATOM 1022 C C . TRP A 1 137 ? -9.219 7.211 1.612 1.00 97.69 137 TRP A C 1
ATOM 1024 O O . TRP A 1 137 ? -8.629 6.653 2.536 1.00 97.69 137 TRP A O 1
ATOM 1034 N N . LEU A 1 138 ? -10.521 7.502 1.664 1.00 97.44 138 LEU A N 1
ATOM 1035 C CA . LEU A 1 138 ? -11.395 7.025 2.739 1.00 97.44 138 LEU A CA 1
ATOM 1036 C C . LEU A 1 138 ? -11.591 5.514 2.638 1.00 97.44 138 LEU A C 1
ATOM 1038 O O . LEU A 1 138 ? -11.885 4.992 1.561 1.00 97.44 138 LEU A O 1
ATOM 1042 N N . ALA A 1 139 ? -11.449 4.817 3.757 1.00 96.88 139 ALA A N 1
ATOM 1043 C CA . ALA A 1 139 ? -11.666 3.384 3.819 1.00 96.88 139 ALA A CA 1
ATOM 1044 C C . ALA A 1 139 ? -13.098 3.025 3.374 1.00 96.88 139 ALA A C 1
ATOM 1046 O O . ALA A 1 139 ? -14.063 3.698 3.729 1.00 96.88 139 ALA A O 1
ATOM 1047 N N . GLY A 1 140 ? -13.229 1.981 2.551 1.00 94.69 140 GLY A N 1
ATOM 1048 C CA . GLY A 1 140 ? -14.513 1.524 2.002 1.00 94.69 140 GLY A CA 1
ATOM 1049 C C . GLY A 1 140 ? -15.119 2.354 0.856 1.00 94.69 140 GLY A C 1
ATOM 1050 O O . GLY A 1 140 ? -16.152 1.952 0.325 1.00 94.69 140 GLY A O 1
ATOM 1051 N N . GLU A 1 141 ? -14.500 3.465 0.440 1.00 92.31 141 GLU A N 1
ATOM 1052 C CA . GLU A 1 141 ? -15.053 4.382 -0.581 1.00 92.31 141 GLU A CA 1
ATOM 1053 C C . GLU A 1 141 ? -14.464 4.191 -1.996 1.00 92.31 141 GLU A C 1
ATOM 1055 O O . GLU A 1 141 ? -14.793 4.953 -2.910 1.00 92.31 141 GLU A O 1
ATOM 1060 N N . LYS A 1 142 ? -13.593 3.192 -2.194 1.00 89.38 142 LYS A N 1
ATOM 1061 C CA . LYS A 1 142 ? -12.903 2.930 -3.468 1.00 89.38 142 LYS A CA 1
ATOM 1062 C C . LYS A 1 142 ? -13.395 1.671 -4.178 1.00 89.38 142 LYS A C 1
ATOM 1064 O O . LYS A 1 142 ? -13.722 0.685 -3.483 1.00 89.38 142 LYS A O 1
#

Foldseek 3Di:
DDLLLCQLQVVCQQKKKKWAFPPLFPPQVVQVVQFPDDDGGTMHIGGHVVVQVVCCVGRVDRPVVLLVQQAVAAFAADSSRQFGGDPVNVDDDAFTFRMKIKHKAAADCVDPDLSNVGIKIWMWTQTPVRHIHIDMDHRPPD

Radius of gyration: 14.32 Å; chains: 1; bounding box: 31×39×37 Å

Sequence (142 aa):
MSDREAFLAGDRPEDVFMYFADDAVSGIDALADHGERVADGVVLVVEGDSGRSAFQNATDMDPMAFAKQAMANDGEIDADATGGVCPDSDEEGPHDARFVFAFAEEQNEEVEGLYNEGDVIHAYVQCTCGTAYSEKWLAGEK

Organism: NCBI:txid797114

InterPro domains:
  IPR043830 Protein of unknown function DUF5807 [PF19123] (35-139)

pLDDT: mean 93.87, std 4.16, range [75.12, 98.56]

Secondary structure (DSSP, 8-state):
--HHHHHHTTS-TTEEEEEEETTTSTTHHHHHTTSEE-SSEEEEEEEHHHHHHHHHHHHSS-HHHHHHHHTTSB-EE-TTSS-EE-TTTTSSS---EEEEEEEEE---TTSSSHHHHS-EEEEEEEETTS-EEEEEEETT--

=== Feature glossary ===
Feature key, reading from the visual/contextual features back to the raw sequence:

Rendered structure images. Six rendered views show the 3D structure from the faces of a cube — i.e. along ±x, ±y, ±z. Rendering representation is drawn randomly per protein from cartoon (secondary-structure ribbons), sticks (backbone bonds), or molecular surface; coloring is either N→C rainbow (blue at the N-terminus through red at the C-terminus) or one color per chain.

Contact-map, Ramachandran, and PAE plots. The contact map is a binary N×N matrix image: pixel (i, j) is dark where Cα_i and Cα_j are within 8 Å and |i−j|>4. Because the |i−j|>4 filter removes local helical contacts, off-diagonal stripes parallel to the main diagonal indicate parallel β-sheets; stripes perpendicular to it indicate antiparallel β-sheets. The Ramachandran plot scatters every residue's (φ, ψ) pair against the sterically allowed regions. The PAE heatmap renders the predicted-aligned-error matrix.

InterPro / GO / CATH / organism. Database cross-references. InterPro integrates a dozen domain/family signature databases into unified entries with residue-range hits. GO terms attach function/process/location labels with evidence codes. CATH codes position the fold in a four-level structural taxonomy. Organism is the NCBI-taxonomy species name.

Nearest PDB structures. The Foldseek neighbor list gives the closest experimentally determined structures in the PDB, ranked by structural alignment. TM-score near 1 means near-identical fold; near 0.3 means only rough topology match. This is how one finds what a novel AlphaFold prediction most resembles in the solved-structure universe.

Predicted aligned error. PAE(i, j) answers: if I align the predicted and true structures on residue i, how far off (in Å) do I expect residue j to be? A block-diagonal PAE matrix with low values on the blocks and high values off-diagonal is the signature of a multi-domain protein with confidently predicted domains but uncertain inter-domain orientation.

Solvent-accessible surface area. Accessible surface area quantifies burial. A residue with SASA near zero is packed into the hydrophobic core; one with SASA >100 Å² sits on the surface. Computed here via the Shrake–Rupley numerical algorithm with a 1.4 Å probe.

B-factor. B-factor (Debye–Waller factor) reflects atomic displacement in the crystal lattice. It is an experimental observable (units Å²), not a prediction; low values mean the atom is pinned down, high values mean it moves or is heterogeneous across the crystal.

pLDDT. For AlphaFold models, the B-factor field carries pLDDT — the model's own estimate of local accuracy on a 0–100 scale. Regions with pLDDT<50 should be treated as essentially unmodeled; they often correspond to intrinsically disordered segments.

Backbone torsions (φ/ψ). φ (phi) and ψ (psi) are the two rotatable backbone dihedrals per residue: φ is the C(i-1)–N–Cα–C torsion, ψ is the N–Cα–C–N(i+1) torsion, both in degrees on (−180°, 180°]. α-helical residues cluster near (−60°, −45°); β-strand residues near (−120°, +130°). A Ramachandran plot is simply a scatter of (φ, ψ) for every residue.

Radius of gyration, Cα contacts, bounding box. Radius of gyration (Rg) is the root-mean-square distance of Cα atoms from their centroid — a single number for overall size and compactness. A globular domain of N residues has Rg ≈ 2.2·N^0.38 Å; an extended or disordered chain has a much larger Rg. The Cα contact count is the number of residue pairs whose Cα atoms are within 8 Å and are more than four positions apart in sequence — a standard proxy for tertiary packing density. The bounding box is the smallest axis-aligned box enclosing all Cα atoms.

Secondary structure (3-state, P-SEA). Three-state secondary structure (P-SEA) collapses the eight DSSP classes into helix (a), strand (b), and coil (c). P-SEA assigns these from Cα geometry alone — distances and angles — without requiring backbone oxygens, so it works on any Cα trace.

Secondary structure (8-state, DSSP). DSSP 8-state secondary structure assigns each residue one of H (α-helix), G (3₁₀-helix), I (π-helix), E (extended β-strand), B (isolated β-bridge), T (hydrogen-bonded turn), S (bend), or '-' (coil). The assignment is computed from backbone hydrogen-bond geometry via the Kabsch–Sander algorithm.

Foldseek 3Di. A 3Di character summarizes, for each residue, the relative orientation of the Cα frame of its nearest spatial neighbor. Because it encodes fold topology rather than chemistry, 3Di alignments detect remote structural similarity that sequence alignment misses.

mmCIF coordinates. The mmCIF block holds the 3D Cartesian coordinates of each backbone atom (N, Cα, C, O) in ångströms. mmCIF is the PDB's canonical archive format — a tagged-loop text representation of the atomic model.

Sequence. Sequence gives the chain of amino acids in standard one-letter code (A=alanine, C=cysteine, …, Y=tyrosine), read N→C. It is the only feature that is directly encoded by the gene; all structural features are derived from the folded form of this sequence.